Protein AF-A0A927N311-F1 (afdb_monomer)

InterPro domains:
  IPR001584 Integrase, catalytic core [PF13333] (26-77)
  IPR012337 Ribonuclease H-like superfamily [SSF53098] (20-87)

Nearest PDB structures (foldseek):
  5ldw-assembly1_J  TM=1.865E-01  e=3.547E+00  Bos taurus

Organism: NCBI:txid648752

Sequence (90 aa):
MVTADHSAFYNRNPQLPSGHTNAAAESFFALLKAEIGTEVWLSKEAARADVFTFIEVNYNRRRLRKDPELGYVTPLEARLRYSPHTTLAA

Solvent-accessible surface area (backbone atoms only — not comparable to full-atom values): 5586 Å² total; per-residue (Å²): 137,84,82,68,56,70,66,66,56,45,74,74,36,82,87,52,84,49,70,69,63,51,52,56,53,50,54,49,54,54,49,49,40,69,74,78,46,84,74,86,62,97,40,72,66,55,46,49,51,52,54,48,46,42,48,58,51,48,44,29,66,60,36,72,39,84,40,97,87,76,39,76,36,24,55,47,56,47,48,64,71,69,49,72,84,78,74,79,80,127

Secondary structure (DSSP, 8-state):
-----HHHHHTT-TTSPPHHHHHHHHHHHHHHHHHH-SPPPSSHHHHHHHHHHIIIIIIITT--EEETTTEEE-HHHHHHHH--------

Mean predicted aligned error: 10.86 Å

pLDDT: mean 81.35, std 18.21, range [37.59, 97.12]

Radius of gyration: 18.2 Å; Cα contacts (8 Å, |Δi|>4): 50; chains: 1; bounding box: 45×52×33 Å

Structure (mmCIF, N/CA/C/O backbone):
data_AF-A0A927N311-F1
#
_entry.id   AF-A0A927N311-F1
#
loop_
_atom_site.group_PDB
_atom_site.id
_atom_site.type_symbol
_atom_site.label_atom_id
_atom_site.label_alt_id
_atom_site.label_comp_id
_atom_site.label_asym_id
_atom_site.label_entity_id
_atom_site.label_seq_id
_atom_site.pdbx_PDB_ins_code
_atom_sit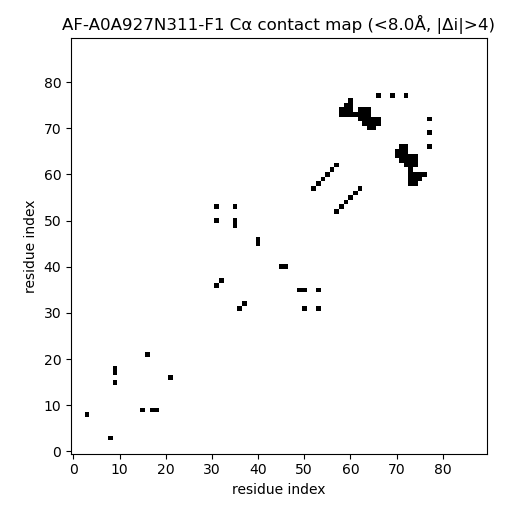e.Cartn_x
_atom_site.Cartn_y
_atom_site.Cartn_z
_atom_site.occupancy
_atom_site.B_iso_or_equiv
_atom_site.auth_seq_id
_atom_site.auth_comp_id
_atom_site.auth_asym_id
_atom_site.auth_atom_id
_atom_site.pdbx_PDB_model_num
ATOM 1 N N . MET A 1 1 ? 29.733 18.774 16.338 1.00 37.59 1 MET A N 1
ATOM 2 C CA . MET A 1 1 ? 29.029 18.317 15.123 1.00 37.59 1 MET A CA 1
ATOM 3 C C . MET A 1 1 ? 29.717 17.043 14.653 1.00 37.59 1 MET A C 1
ATOM 5 O O . MET A 1 1 ? 30.696 17.116 13.929 1.00 37.59 1 MET A O 1
ATOM 9 N N . VAL A 1 2 ? 29.314 15.888 15.190 1.00 41.38 2 VAL A N 1
ATOM 10 C CA . VAL A 1 2 ? 29.908 14.592 14.829 1.00 41.38 2 VAL A CA 1
ATOM 11 C C . VAL A 1 2 ? 29.047 14.016 13.717 1.00 41.38 2 VAL A C 1
ATOM 13 O O . VAL A 1 2 ? 27.964 13.498 13.976 1.00 41.38 2 VAL A O 1
ATOM 16 N N . THR A 1 3 ? 29.497 14.141 12.473 1.00 46.50 3 THR A N 1
ATOM 17 C CA . THR A 1 3 ? 28.983 13.322 11.375 1.00 46.50 3 THR A CA 1
ATOM 18 C C . THR A 1 3 ? 29.502 11.908 11.599 1.00 46.50 3 THR A C 1
ATOM 20 O O . THR A 1 3 ? 30.537 11.517 11.066 1.00 46.50 3 THR A O 1
ATOM 23 N N . ALA A 1 4 ? 28.825 11.155 12.464 1.00 51.97 4 ALA A N 1
ATOM 24 C CA . ALA A 1 4 ? 28.939 9.711 12.428 1.00 51.97 4 ALA A CA 1
ATOM 25 C C . ALA A 1 4 ? 28.369 9.296 11.072 1.00 51.97 4 ALA A C 1
ATOM 27 O O . ALA A 1 4 ? 27.167 9.427 10.841 1.00 51.97 4 ALA A O 1
ATOM 28 N N . ASP A 1 5 ? 29.255 8.906 10.157 1.00 55.53 5 ASP A N 1
ATOM 29 C CA . ASP A 1 5 ? 28.881 8.305 8.886 1.00 55.53 5 ASP A CA 1
ATOM 30 C C . ASP A 1 5 ? 27.829 7.222 9.164 1.00 55.53 5 ASP A C 1
ATOM 32 O O . ASP A 1 5 ? 28.089 6.243 9.870 1.00 55.53 5 ASP A O 1
ATOM 36 N N . HIS A 1 6 ? 26.608 7.464 8.682 1.00 57.38 6 HIS A N 1
ATOM 37 C CA . HIS A 1 6 ? 25.429 6.633 8.937 1.00 57.38 6 HIS A CA 1
ATOM 38 C C . HIS A 1 6 ? 25.695 5.172 8.525 1.00 57.38 6 HIS A C 1
ATOM 40 O O . HIS A 1 6 ? 25.191 4.229 9.137 1.00 57.38 6 HIS A O 1
ATOM 46 N N . SER A 1 7 ? 26.575 4.994 7.536 1.00 59.88 7 SER A N 1
ATOM 47 C CA . SER A 1 7 ? 27.064 3.716 7.021 1.00 59.88 7 SER A CA 1
ATOM 48 C C . SER A 1 7 ? 27.926 2.960 8.048 1.00 59.88 7 SER A C 1
ATOM 50 O O . SER A 1 7 ? 27.737 1.762 8.267 1.00 59.88 7 SER A O 1
ATOM 52 N N . ALA A 1 8 ? 28.822 3.651 8.761 1.00 62.22 8 ALA A N 1
ATOM 53 C CA . ALA A 1 8 ? 29.694 3.068 9.784 1.00 62.22 8 ALA A CA 1
ATOM 54 C C . ALA A 1 8 ? 28.969 2.637 11.077 1.00 62.22 8 ALA A C 1
ATOM 56 O O . ALA A 1 8 ? 29.523 1.860 11.865 1.00 62.22 8 ALA A O 1
ATOM 57 N N . PHE A 1 9 ? 27.759 3.145 11.336 1.00 65.69 9 PHE A N 1
ATOM 58 C CA . PHE A 1 9 ? 26.926 2.719 12.469 1.00 65.69 9 PHE A CA 1
ATOM 59 C C . PHE A 1 9 ? 26.256 1.363 12.203 1.00 65.69 9 PHE A C 1
ATOM 61 O O . PHE A 1 9 ? 26.323 0.470 13.052 1.00 65.69 9 PHE A O 1
ATOM 68 N N . TYR A 1 10 ? 25.689 1.185 11.004 1.00 62.00 10 TYR A N 1
ATOM 69 C CA . TYR A 1 10 ? 25.058 -0.072 10.592 1.00 62.00 10 TYR A CA 1
ATOM 70 C C . TYR A 1 10 ? 26.075 -1.205 10.400 1.00 62.00 10 TYR A C 1
ATOM 72 O O . TYR A 1 10 ? 25.834 -2.317 10.863 1.00 62.00 10 TYR A O 1
ATOM 80 N N . ASN A 1 11 ? 27.254 -0.926 9.831 1.00 64.25 11 ASN A N 1
ATOM 81 C CA . ASN A 1 11 ? 28.293 -1.949 9.637 1.00 64.25 11 ASN A CA 1
ATOM 82 C C . ASN A 1 11 ? 28.871 -2.520 10.947 1.00 64.25 11 ASN A C 1
ATOM 84 O O . ASN A 1 11 ? 29.395 -3.630 10.949 1.00 64.25 11 ASN A O 1
ATOM 88 N N . ARG A 1 12 ? 28.784 -1.788 12.067 1.00 64.94 12 ARG A N 1
ATOM 89 C CA . ARG A 1 12 ? 29.250 -2.252 13.390 1.00 64.94 12 ARG 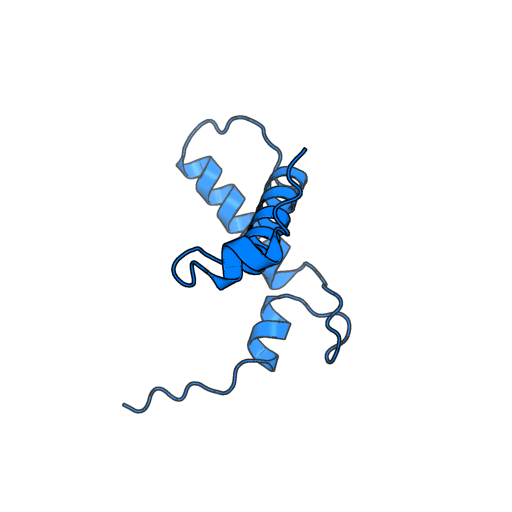A CA 1
ATOM 90 C C . ARG A 1 12 ? 28.181 -2.969 14.213 1.00 64.94 12 ARG A C 1
ATOM 92 O O . ARG A 1 12 ? 28.510 -3.541 15.246 1.00 64.94 12 ARG A O 1
ATOM 99 N N . ASN A 1 13 ? 26.928 -2.960 13.762 1.00 59.44 13 ASN A N 1
ATOM 100 C CA . ASN A 1 13 ? 25.797 -3.570 14.455 1.00 59.44 13 ASN A CA 1
ATOM 101 C C . ASN A 1 13 ? 24.961 -4.397 13.462 1.00 59.44 13 ASN A C 1
ATOM 103 O O . ASN A 1 13 ? 23.851 -3.995 13.119 1.00 59.44 13 ASN A O 1
ATOM 107 N N . PRO A 1 14 ? 25.461 -5.563 13.009 1.00 57.69 14 PRO A N 1
ATOM 108 C CA . PRO A 1 14 ? 24.799 -6.390 11.991 1.00 57.69 14 PRO A CA 1
ATOM 109 C C . PRO A 1 14 ? 23.428 -6.940 12.423 1.00 57.69 14 PRO A C 1
ATOM 111 O O . PRO A 1 14 ? 22.679 -7.444 11.594 1.00 57.69 14 PRO A O 1
ATOM 114 N N . GLN A 1 15 ? 23.093 -6.819 13.712 1.00 65.75 15 GLN A N 1
ATOM 115 C CA 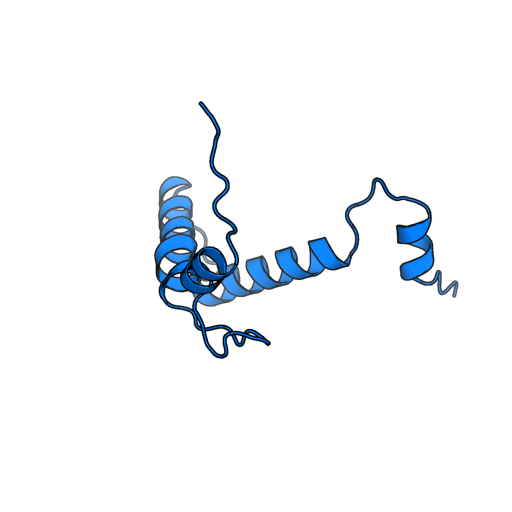. GLN A 1 15 ? 21.805 -7.217 14.282 1.00 65.75 15 GLN A CA 1
ATOM 116 C C . GLN A 1 15 ? 20.715 -6.140 14.113 1.00 65.75 15 GLN A C 1
ATOM 118 O O . GLN A 1 15 ? 19.542 -6.413 14.360 1.00 65.75 15 GLN A O 1
ATOM 123 N N . LEU A 1 16 ? 21.085 -4.906 13.743 1.00 61.59 16 LEU A N 1
ATOM 124 C CA . LEU A 1 16 ? 20.135 -3.829 13.471 1.00 61.59 16 LEU A CA 1
ATOM 125 C C . LEU A 1 16 ? 19.698 -3.901 12.000 1.00 61.59 16 LEU A C 1
ATOM 127 O O . LEU A 1 16 ? 20.559 -4.001 11.121 1.00 61.59 16 LEU A O 1
ATOM 131 N N . PRO A 1 17 ? 18.388 -3.834 11.701 1.00 58.53 17 PRO A N 1
ATOM 132 C CA . PRO A 1 17 ? 17.899 -3.902 10.328 1.00 58.53 17 PRO A CA 1
ATOM 133 C C . PRO A 1 17 ? 18.494 -2.750 9.523 1.00 58.53 17 PRO A C 1
ATOM 135 O O . PRO A 1 17 ? 18.275 -1.592 9.863 1.00 58.53 17 PRO A O 1
ATOM 138 N N . SER A 1 18 ? 19.267 -3.060 8.478 1.00 63.84 18 SER A N 1
ATOM 139 C CA . SER A 1 18 ? 19.953 -2.043 7.677 1.00 63.84 18 SER A CA 1
ATOM 140 C C . SER A 1 18 ? 18.966 -0.974 7.197 1.00 63.84 18 SER A C 1
ATOM 142 O O . SER A 1 18 ? 17.834 -1.294 6.820 1.00 63.84 18 SER A O 1
ATOM 144 N N . GLY A 1 19 ? 19.390 0.295 7.164 1.00 61.12 19 GLY A N 1
ATOM 145 C CA . GLY A 1 19 ? 18.526 1.412 6.747 1.00 61.12 19 GLY A CA 1
ATOM 146 C C . GLY A 1 19 ? 17.864 1.219 5.373 1.00 61.12 19 GLY A C 1
ATOM 147 O O . GLY A 1 19 ? 16.795 1.764 5.122 1.00 61.12 19 GLY A O 1
ATOM 148 N N . HIS A 1 20 ? 18.438 0.367 4.518 1.00 59.16 20 HIS A N 1
ATOM 149 C CA . HIS A 1 20 ? 17.863 -0.041 3.234 1.00 59.16 20 HIS A CA 1
ATOM 150 C C . HI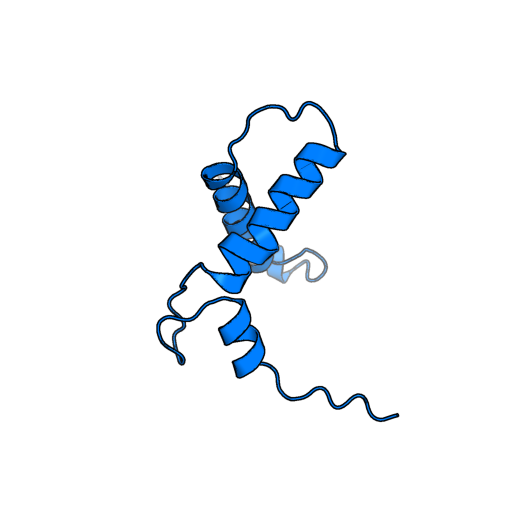S A 1 20 ? 16.540 -0.810 3.378 1.00 59.16 20 HIS A C 1
ATOM 152 O O . HIS A 1 20 ? 15.602 -0.569 2.620 1.00 59.16 20 HIS A O 1
ATOM 158 N N . THR A 1 21 ? 16.436 -1.714 4.357 1.00 67.88 21 THR A N 1
ATOM 159 C CA . THR A 1 21 ? 15.193 -2.468 4.610 1.00 67.88 21 THR 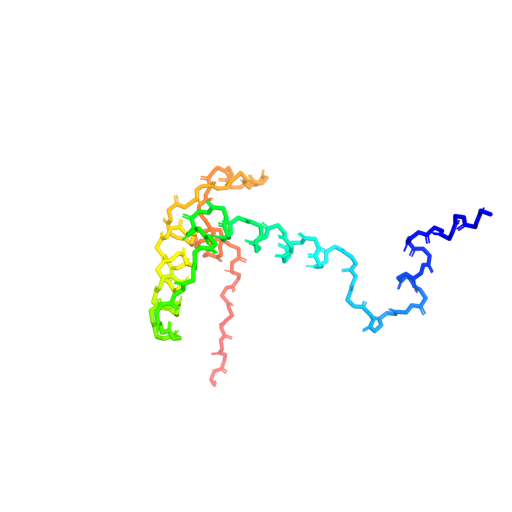A CA 1
ATOM 160 C C . THR A 1 21 ? 14.103 -1.568 5.184 1.00 67.88 21 THR A C 1
ATOM 162 O O . THR A 1 21 ? 12.942 -1.662 4.782 1.00 67.88 21 THR A O 1
ATOM 165 N N . ASN A 1 22 ? 14.494 -0.631 6.051 1.00 79.44 22 ASN A N 1
ATOM 166 C CA . ASN A 1 22 ? 13.586 0.360 6.607 1.00 79.44 22 ASN A CA 1
ATOM 167 C C . ASN A 1 22 ? 13.060 1.317 5.521 1.00 79.44 22 ASN A C 1
ATOM 169 O O . ASN A 1 22 ? 11.861 1.558 5.463 1.00 79.44 22 ASN A O 1
ATOM 173 N N . ALA A 1 23 ? 13.905 1.764 4.585 1.00 85.31 23 ALA A N 1
ATOM 174 C CA . ALA A 1 23 ? 13.494 2.659 3.498 1.00 85.31 23 ALA A CA 1
ATOM 175 C C . ALA A 1 23 ? 12.399 2.058 2.591 1.00 85.31 23 ALA A C 1
ATOM 177 O O . ALA A 1 2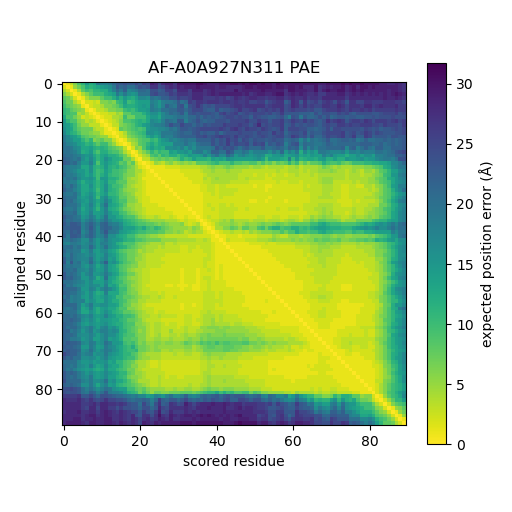3 ? 11.471 2.760 2.171 1.00 85.31 23 ALA A O 1
ATOM 178 N N . ALA A 1 24 ? 12.469 0.754 2.299 1.00 82.31 24 ALA A N 1
ATOM 179 C CA . ALA A 1 24 ? 11.438 0.063 1.522 1.00 82.31 24 ALA A CA 1
ATOM 180 C C . ALA A 1 24 ? 10.099 -0.000 2.279 1.00 82.31 24 ALA A C 1
ATOM 182 O O . ALA A 1 24 ? 9.044 0.272 1.698 1.00 82.31 24 ALA A O 1
ATOM 183 N N . ALA A 1 25 ? 10.143 -0.310 3.579 1.00 87.25 25 ALA A N 1
ATOM 184 C CA . ALA A 1 25 ? 8.960 -0.333 4.436 1.00 87.25 25 ALA A CA 1
ATOM 185 C C . ALA A 1 25 ? 8.344 1.069 4.593 1.00 87.25 25 ALA A C 1
ATOM 187 O O . ALA A 1 25 ? 7.137 1.236 4.420 1.00 87.25 25 ALA A O 1
ATOM 188 N N . GLU A 1 26 ? 9.162 2.089 4.847 1.00 89.38 26 GLU A N 1
ATOM 189 C CA . GLU A 1 26 ? 8.731 3.487 4.949 1.00 89.38 26 GLU A CA 1
ATOM 190 C C . GLU A 1 26 ? 8.043 3.961 3.668 1.00 89.38 26 GLU A C 1
ATOM 192 O O . GLU A 1 26 ? 6.947 4.521 3.721 1.00 89.38 26 GLU A O 1
ATOM 197 N N . SER A 1 27 ? 8.634 3.663 2.508 1.00 89.88 27 SER A N 1
ATOM 198 C CA . SER A 1 27 ? 8.052 4.003 1.205 1.00 89.88 27 SER A CA 1
ATOM 199 C C . SER A 1 27 ? 6.703 3.314 0.980 1.00 89.88 27 SER A C 1
ATOM 201 O O . SER A 1 27 ? 5.774 3.918 0.440 1.00 89.88 27 SER A O 1
ATOM 203 N N . PHE A 1 28 ? 6.568 2.057 1.411 1.00 91.69 28 PHE A N 1
ATOM 204 C CA . PHE A 1 28 ? 5.301 1.332 1.344 1.00 91.69 28 PHE A CA 1
ATOM 205 C C . PHE A 1 28 ? 4.231 1.973 2.237 1.00 91.69 28 PHE A C 1
ATOM 207 O O . PHE A 1 28 ? 3.124 2.238 1.769 1.00 91.69 28 PHE A O 1
ATOM 214 N N . PHE A 1 29 ? 4.549 2.270 3.500 1.00 91.94 29 PHE A N 1
ATOM 215 C CA . PHE A 1 29 ? 3.580 2.860 4.428 1.00 91.94 29 PHE A CA 1
ATOM 216 C C . PHE A 1 29 ? 3.199 4.297 4.068 1.00 91.94 29 PHE A C 1
ATOM 218 O O . PHE A 1 29 ? 2.054 4.691 4.294 1.00 91.94 29 PHE A O 1
ATOM 225 N N . ALA A 1 30 ? 4.121 5.070 3.491 1.00 92.88 30 ALA A N 1
ATOM 226 C CA . ALA A 1 30 ? 3.811 6.381 2.934 1.00 92.88 30 ALA A CA 1
ATOM 227 C C . ALA A 1 30 ? 2.773 6.268 1.808 1.00 92.88 30 ALA A C 1
ATOM 229 O O . ALA A 1 30 ? 1.784 7.000 1.808 1.00 92.88 30 ALA A O 1
ATOM 230 N N . LEU A 1 31 ? 2.951 5.305 0.895 1.00 94.19 31 LEU A N 1
ATOM 231 C CA . LEU A 1 31 ? 2.006 5.064 -0.194 1.00 94.19 31 LEU A CA 1
ATOM 232 C C . LEU A 1 31 ? 0.639 4.593 0.313 1.00 94.19 31 LEU A C 1
ATOM 234 O O . LEU A 1 31 ? -0.378 5.113 -0.132 1.00 94.19 31 LEU A O 1
ATOM 238 N N . LEU A 1 32 ? 0.621 3.637 1.247 1.00 94.50 32 LEU A N 1
ATOM 239 C CA . LEU A 1 32 ? -0.608 3.121 1.852 1.00 94.50 32 LEU A CA 1
ATOM 240 C C . LEU A 1 32 ? -1.466 4.277 2.377 1.00 94.50 32 LEU A C 1
ATOM 242 O O . LEU A 1 32 ? -2.603 4.437 1.951 1.00 94.50 32 LEU A O 1
ATOM 246 N N . LYS A 1 33 ? -0.886 5.123 3.237 1.00 92.50 33 LYS A N 1
ATOM 247 C CA . LYS A 1 33 ? -1.570 6.276 3.841 1.00 92.50 33 LYS A CA 1
ATOM 248 C C . LYS A 1 33 ? -2.031 7.307 2.810 1.00 92.50 33 LYS A C 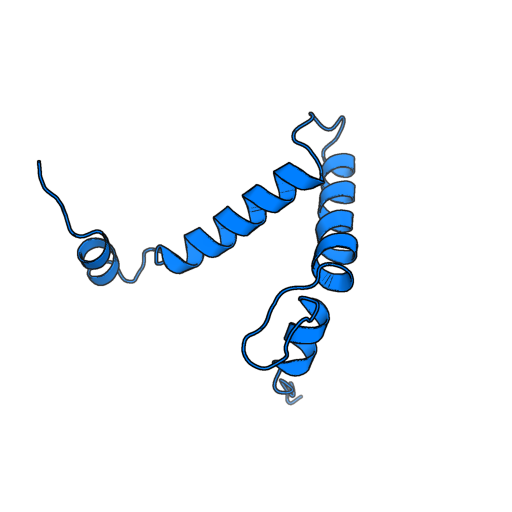1
ATOM 250 O O . LYS A 1 33 ? -3.073 7.922 3.000 1.00 92.50 33 LYS A O 1
ATOM 255 N N . ALA A 1 34 ? -1.259 7.511 1.743 1.00 93.69 34 ALA A N 1
ATOM 256 C CA . ALA A 1 34 ? -1.610 8.460 0.692 1.00 93.69 34 ALA A CA 1
ATOM 257 C C . ALA A 1 34 ? -2.821 8.002 -0.137 1.00 93.69 34 ALA A C 1
ATOM 259 O O . ALA A 1 34 ? -3.613 8.840 -0.556 1.00 93.69 34 ALA A O 1
ATOM 260 N N . GLU A 1 35 ? -2.968 6.696 -0.380 1.00 93.44 35 GLU A N 1
ATOM 261 C CA . GLU A 1 35 ? -4.024 6.166 -1.252 1.00 93.44 35 GLU A CA 1
ATOM 262 C C . GLU A 1 35 ? -5.298 5.756 -0.501 1.00 93.44 35 GLU A C 1
ATOM 264 O O . GLU A 1 35 ? -6.388 5.988 -1.019 1.00 93.44 35 GLU A O 1
ATOM 269 N N . ILE A 1 36 ? -5.196 5.174 0.702 1.00 93.31 36 ILE A N 1
ATOM 2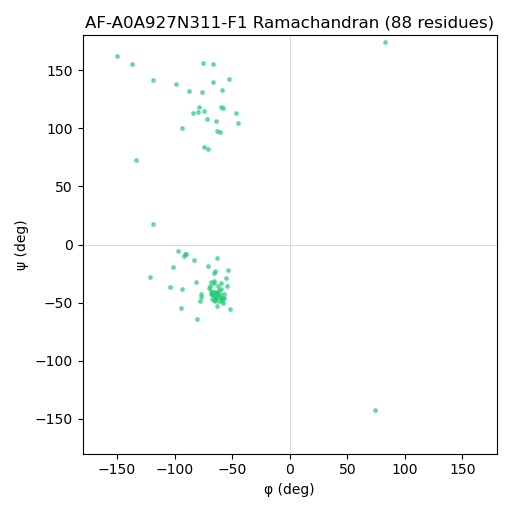70 C CA . ILE A 1 36 ? -6.387 4.805 1.501 1.00 93.31 36 ILE A CA 1
ATOM 271 C C . ILE A 1 36 ? -6.849 5.926 2.438 1.00 93.31 36 ILE A C 1
ATOM 273 O O . ILE A 1 36 ? -7.901 5.820 3.060 1.00 93.31 36 ILE A O 1
ATOM 277 N N . GLY A 1 37 ? -6.058 6.994 2.547 1.00 89.25 37 GLY A N 1
ATOM 278 C CA . GLY A 1 37 ? -6.286 8.089 3.476 1.00 89.25 37 GLY A CA 1
ATOM 279 C C . GLY A 1 37 ? -5.769 7.812 4.888 1.00 89.25 37 GLY A C 1
ATOM 280 O O . GLY A 1 37 ? -5.283 6.732 5.233 1.00 89.25 37 GLY A O 1
ATOM 281 N N . THR A 1 38 ? -5.857 8.848 5.718 1.00 82.38 38 THR A N 1
ATOM 282 C CA . THR A 1 38 ? -5.470 8.820 7.137 1.00 82.38 38 THR A CA 1
ATOM 283 C C . THR A 1 38 ? -6.651 9.112 8.059 1.00 82.38 38 THR A C 1
ATOM 285 O O . THR A 1 38 ? -6.449 9.512 9.205 1.00 82.38 38 THR A O 1
ATOM 288 N N . GLU A 1 39 ? -7.877 8.982 7.551 1.00 84.81 39 GLU A N 1
ATOM 289 C CA . GLU A 1 39 ? -9.083 9.151 8.355 1.00 84.81 39 GLU A CA 1
ATOM 290 C C . GLU A 1 39 ? -9.202 8.040 9.405 1.00 84.81 39 GLU A C 1
ATOM 292 O O . GLU A 1 39 ? -8.642 6.950 9.275 1.00 84.81 39 GLU A O 1
ATOM 297 N N . VAL A 1 40 ? -9.917 8.334 10.490 1.00 88.88 40 VAL A N 1
ATOM 298 C CA . VAL A 1 40 ? -10.104 7.379 11.582 1.00 88.88 40 VAL A CA 1
ATOM 299 C C . VAL A 1 40 ? -11.169 6.365 11.180 1.00 88.88 40 VAL A C 1
ATOM 301 O O . VAL A 1 40 ? -12.332 6.713 10.992 1.00 88.88 40 VAL A O 1
ATOM 304 N N . TRP A 1 41 ? -10.785 5.093 11.106 1.00 94.44 41 TRP A N 1
ATOM 305 C CA . TRP A 1 41 ? -11.740 4.005 10.919 1.00 94.44 41 TRP A CA 1
ATOM 306 C C . TRP A 1 41 ? -12.658 3.840 12.133 1.00 94.44 41 TRP A C 1
ATOM 308 O O . TRP A 1 41 ? -12.210 3.864 13.279 1.00 94.44 41 TRP A O 1
ATOM 318 N N . LEU A 1 42 ? -13.940 3.576 11.868 1.00 93.88 42 LEU A N 1
ATOM 319 C CA . LEU A 1 42 ? -14.952 3.311 12.898 1.00 93.88 42 LEU A CA 1
ATOM 320 C C . LEU A 1 42 ? -14.697 2.006 13.670 1.00 93.88 42 LEU A C 1
ATOM 322 O O . LEU A 1 42 ? -15.151 1.855 14.802 1.00 93.88 42 LEU A O 1
ATOM 326 N N . SER A 1 43 ? -13.983 1.053 13.064 1.00 96.75 43 SER A N 1
ATOM 327 C CA . SER A 1 43 ? -13.605 -0.213 13.691 1.00 96.75 43 SER A CA 1
ATOM 328 C C . SER A 1 43 ? -12.286 -0.751 13.139 1.00 96.75 43 SER A C 1
ATOM 330 O O . SER A 1 43 ? -11.827 -0.383 12.054 1.00 96.75 43 SER A O 1
ATOM 332 N N . LYS A 1 44 ? -11.680 -1.681 13.882 1.00 95.81 44 LYS A N 1
ATOM 333 C CA . LYS A 1 44 ? -10.465 -2.382 13.449 1.00 95.81 44 LYS A CA 1
ATOM 334 C C . LYS A 1 44 ? -10.732 -3.266 12.229 1.00 95.81 44 LYS A C 1
ATOM 336 O O . LYS A 1 44 ? -9.840 -3.469 11.409 1.00 95.81 44 LYS A O 1
ATOM 341 N N . GLU A 1 45 ? -11.939 -3.803 12.116 1.00 97.12 45 GLU A N 1
ATOM 342 C CA . GLU A 1 45 ? -12.386 -4.653 11.015 1.00 97.12 45 GLU A CA 1
ATOM 343 C C . GLU A 1 45 ? -12.487 -3.849 9.718 1.00 97.12 45 GLU A C 1
ATOM 345 O O . GLU A 1 45 ? -11.993 -4.311 8.692 1.00 97.12 45 GLU A O 1
ATOM 350 N N . ALA A 1 46 ? -13.031 -2.628 9.779 1.00 94.75 46 ALA A N 1
ATOM 351 C CA . ALA A 1 46 ? -13.067 -1.714 8.640 1.00 94.75 46 ALA A CA 1
ATOM 352 C C . ALA A 1 46 ? -11.647 -1.360 8.173 1.00 94.75 46 ALA A C 1
ATOM 354 O O . ALA A 1 46 ? -11.316 -1.553 7.006 1.00 94.75 46 ALA A O 1
ATOM 355 N N . ALA A 1 47 ? -10.765 -0.981 9.106 1.00 94.44 47 ALA A N 1
ATOM 356 C CA . ALA A 1 47 ? -9.363 -0.702 8.788 1.00 94.44 47 ALA A CA 1
ATOM 357 C C . ALA A 1 47 ? -8.662 -1.895 8.120 1.00 94.44 47 ALA A C 1
ATOM 359 O O . ALA A 1 47 ? -7.927 -1.743 7.147 1.00 94.44 47 ALA A O 1
ATOM 360 N N . ARG A 1 48 ? -8.899 -3.111 8.627 1.00 95.62 48 ARG A N 1
ATOM 361 C CA . ARG A 1 48 ? -8.346 -4.341 8.045 1.00 95.62 48 ARG A CA 1
ATOM 362 C C . ARG A 1 48 ? -8.864 -4.599 6.635 1.00 95.62 48 ARG A C 1
ATOM 364 O O . ARG A 1 48 ? -8.068 -5.005 5.794 1.00 95.62 48 ARG A O 1
ATOM 371 N N . ALA A 1 49 ? -10.153 -4.386 6.384 1.00 95.69 49 ALA A N 1
ATOM 372 C CA . ALA A 1 49 ? -10.751 -4.588 5.068 1.00 95.69 49 ALA A CA 1
ATOM 373 C C . ALA A 1 49 ? -10.157 -3.629 4.025 1.00 95.69 49 ALA A C 1
ATOM 375 O O . ALA A 1 49 ? -9.787 -4.068 2.933 1.00 95.69 49 ALA A O 1
ATOM 376 N N . ASP A 1 50 ? -9.980 -2.357 4.383 1.00 95.50 50 ASP A N 1
ATOM 377 C CA . ASP A 1 50 ? -9.400 -1.349 3.491 1.00 95.50 50 ASP A CA 1
ATOM 378 C C . ASP A 1 50 ? -7.925 -1.633 3.205 1.00 95.50 50 ASP A C 1
ATOM 380 O O . ASP A 1 50 ? -7.507 -1.669 2.047 1.00 95.50 50 ASP A O 1
ATOM 384 N N . VAL A 1 51 ? -7.137 -1.924 4.248 1.00 95.50 51 VAL A N 1
ATOM 385 C CA . VAL A 1 51 ? -5.721 -2.290 4.095 1.00 95.50 51 VAL A CA 1
ATOM 386 C C . VAL A 1 51 ? -5.572 -3.553 3.246 1.00 95.50 51 VAL A C 1
ATOM 388 O O . VAL A 1 51 ? -4.709 -3.604 2.370 1.00 95.50 51 VAL A O 1
ATOM 391 N N . PHE A 1 52 ? -6.413 -4.567 3.463 1.00 96.56 52 PHE A N 1
ATOM 392 C CA . PHE A 1 52 ? -6.383 -5.795 2.669 1.00 96.56 52 PHE A CA 1
ATOM 393 C C . PHE A 1 52 ? -6.723 -5.526 1.203 1.00 96.56 52 PHE A C 1
ATOM 395 O O . PHE A 1 52 ? -6.013 -5.987 0.310 1.00 96.56 52 PHE A O 1
ATOM 402 N N . THR A 1 53 ? -7.771 -4.741 0.951 1.00 96.69 53 THR A N 1
ATOM 403 C CA . THR A 1 53 ? -8.175 -4.353 -0.405 1.00 96.69 53 THR A CA 1
ATOM 404 C C . THR 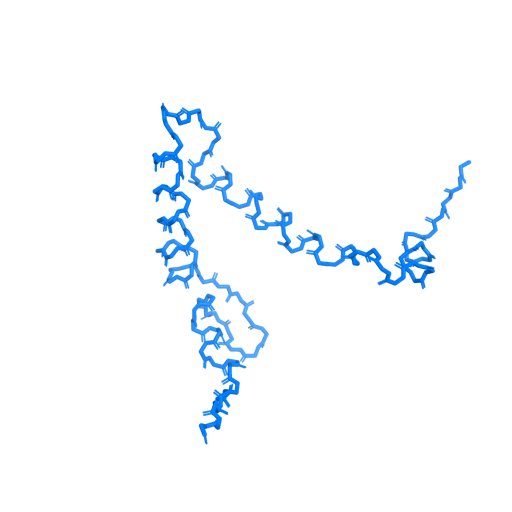A 1 53 ? -7.050 -3.606 -1.107 1.00 96.69 53 THR A C 1
ATOM 406 O O . THR A 1 53 ? -6.692 -3.956 -2.234 1.00 96.69 53 THR A O 1
ATOM 409 N N . PHE A 1 54 ? -6.424 -2.649 -0.420 1.00 96.56 54 PHE A N 1
ATOM 410 C CA . PHE A 1 54 ? -5.276 -1.934 -0.951 1.00 96.56 54 PHE A CA 1
ATOM 411 C C . PHE A 1 54 ? -4.132 -2.882 -1.308 1.00 96.56 54 PHE A C 1
ATOM 413 O O . PHE A 1 54 ? -3.620 -2.816 -2.422 1.00 96.56 54 PHE A O 1
ATOM 420 N N . ILE A 1 55 ? -3.738 -3.781 -0.403 1.00 96.50 55 ILE A N 1
ATOM 421 C CA . ILE A 1 55 ? -2.612 -4.692 -0.636 1.00 96.50 55 ILE A CA 1
ATOM 422 C C . ILE A 1 55 ? -2.908 -5.628 -1.810 1.00 96.50 55 ILE A C 1
ATOM 424 O O . ILE A 1 55 ? -2.121 -5.705 -2.752 1.00 96.50 55 ILE A O 1
ATOM 428 N N . GLU A 1 56 ? -4.037 -6.331 -1.782 1.00 96.62 56 GLU A N 1
ATOM 429 C CA . GLU A 1 56 ? -4.319 -7.394 -2.746 1.00 96.62 56 GLU A CA 1
ATOM 430 C C . GLU A 1 56 ? -4.754 -6.861 -4.106 1.00 96.62 56 GLU A C 1
ATOM 432 O O . GLU A 1 56 ? -4.319 -7.359 -5.146 1.00 96.62 56 GLU A O 1
ATOM 437 N N . VAL A 1 57 ? -5.618 -5.850 -4.121 1.00 95.81 57 VAL A N 1
ATOM 438 C CA . VAL A 1 57 ? -6.250 -5.381 -5.354 1.00 95.81 57 VAL A CA 1
ATOM 439 C C . VAL A 1 57 ? -5.464 -4.226 -5.952 1.00 95.81 57 VAL A C 1
ATOM 441 O O . VAL A 1 57 ? -5.070 -4.297 -7.116 1.00 95.81 57 VAL A O 1
ATOM 444 N N . ASN A 1 58 ? -5.227 -3.164 -5.184 1.00 95.50 58 ASN A N 1
ATOM 445 C CA . ASN A 1 58 ? -4.627 -1.940 -5.715 1.00 95.50 58 ASN A CA 1
ATOM 446 C C . ASN A 1 58 ? -3.114 -2.087 -5.905 1.00 95.50 58 ASN A C 1
ATOM 448 O O . ASN A 1 58 ? -2.594 -1.792 -6.980 1.00 95.50 58 ASN A O 1
ATOM 452 N N . TYR A 1 59 ? -2.415 -2.588 -4.890 1.00 96.00 59 TYR A N 1
ATOM 453 C CA . TYR A 1 59 ? -0.965 -2.674 -4.868 1.00 96.00 59 TYR A CA 1
ATOM 454 C C . TYR A 1 59 ? -0.461 -3.885 -5.654 1.00 96.00 59 TYR A C 1
ATOM 456 O O . TYR A 1 59 ? 0.183 -3.716 -6.686 1.00 96.00 59 TYR A O 1
ATOM 464 N N . ASN A 1 60 ? -0.782 -5.105 -5.215 1.00 96.00 60 ASN A N 1
ATOM 465 C CA . ASN A 1 60 ? -0.200 -6.320 -5.782 1.00 96.00 60 ASN A CA 1
ATOM 466 C C . ASN A 1 60 ? -0.643 -6.583 -7.226 1.00 96.00 60 ASN A C 1
ATOM 468 O O . ASN A 1 60 ? 0.181 -7.001 -8.036 1.00 96.00 60 ASN A O 1
ATOM 472 N N . ARG A 1 61 ? -1.925 -6.354 -7.547 1.00 96.81 61 ARG A N 1
ATOM 473 C CA . ARG A 1 61 ? -2.532 -6.768 -8.827 1.00 96.81 61 ARG A CA 1
ATOM 474 C C . ARG A 1 61 ? -2.690 -5.669 -9.870 1.00 96.81 61 ARG A C 1
ATOM 476 O O . ARG A 1 61 ? -2.901 -5.994 -11.032 1.00 96.81 61 ARG A O 1
ATOM 483 N N . ARG A 1 62 ? -2.660 -4.391 -9.485 1.00 96.38 62 ARG A N 1
ATOM 484 C CA . ARG A 1 62 ? -2.961 -3.279 -10.410 1.00 96.38 62 ARG A CA 1
ATOM 485 C C . ARG A 1 62 ? -1.831 -2.272 -10.559 1.00 96.38 62 ARG A C 1
ATOM 487 O O . ARG A 1 62 ? -1.736 -1.628 -11.601 1.00 96.38 62 ARG A O 1
ATOM 494 N N . ARG A 1 63 ? -0.981 -2.099 -9.547 1.00 94.94 63 ARG A N 1
ATOM 495 C CA . ARG A 1 63 ? 0.042 -1.054 -9.579 1.00 94.94 63 ARG A CA 1
ATOM 496 C C . ARG A 1 63 ? 1.231 -1.481 -10.423 1.00 94.94 63 ARG A C 1
ATOM 498 O O . ARG A 1 63 ? 1.977 -2.367 -10.032 1.00 94.94 63 ARG A O 1
ATOM 505 N N . LEU A 1 64 ? 1.450 -0.800 -11.541 1.00 96.38 64 LEU A N 1
ATOM 506 C CA . LEU A 1 64 ? 2.647 -0.999 -12.351 1.00 96.38 64 LEU A CA 1
ATOM 507 C C . LEU A 1 64 ? 3.858 -0.328 -11.696 1.00 96.38 64 LEU A C 1
ATOM 509 O O . LEU A 1 64 ? 3.819 0.840 -11.299 1.00 96.38 64 LEU A O 1
ATOM 513 N N . ARG A 1 65 ? 4.949 -1.080 -11.596 1.00 91.75 65 ARG A N 1
ATOM 514 C CA . ARG A 1 65 ? 6.267 -0.620 -11.163 1.00 91.75 65 ARG A CA 1
ATOM 515 C C . ARG A 1 65 ? 7.237 -0.838 -12.310 1.00 91.75 65 ARG A C 1
ATOM 517 O O . ARG A 1 65 ? 7.152 -1.844 -13.007 1.00 91.75 65 ARG A O 1
ATOM 524 N N . LYS A 1 66 ? 8.158 0.106 -12.497 1.00 94.50 66 LYS A N 1
ATOM 525 C CA . LYS A 1 66 ? 9.280 -0.101 -13.406 1.00 94.50 66 LYS A CA 1
ATOM 526 C C . LYS A 1 66 ? 10.265 -1.044 -12.729 1.00 94.50 66 LYS A C 1
ATOM 528 O O . LYS A 1 66 ? 10.857 -0.690 -11.713 1.00 94.50 66 LYS A O 1
ATOM 533 N N . ASP A 1 67 ? 10.414 -2.214 -13.310 1.00 92.69 67 ASP A N 1
ATOM 534 C CA . ASP A 1 67 ? 11.428 -3.193 -12.988 1.00 92.69 67 ASP A CA 1
ATOM 535 C C . ASP A 1 67 ? 12.586 -3.082 -14.004 1.00 92.69 67 ASP A C 1
ATOM 537 O O . ASP A 1 67 ? 12.323 -2.870 -15.196 1.00 92.69 67 ASP A O 1
ATOM 541 N N . PRO A 1 68 ? 13.858 -3.158 -13.568 1.00 91.69 68 PRO A N 1
ATOM 542 C CA . PRO A 1 68 ? 15.007 -3.010 -14.461 1.00 91.69 68 PRO A CA 1
ATOM 543 C C . PRO A 1 68 ? 15.073 -4.044 -15.592 1.00 91.69 68 PRO A C 1
ATOM 545 O O . PRO A 1 68 ? 15.536 -3.704 -16.679 1.00 91.69 68 PRO A O 1
ATOM 548 N N . GLU A 1 69 ? 14.610 -5.272 -15.356 1.00 92.94 69 GLU A N 1
ATOM 549 C CA . GLU A 1 69 ? 14.736 -6.393 -16.296 1.00 92.94 69 GLU A CA 1
ATOM 550 C C . GLU A 1 69 ? 13.408 -6.692 -17.003 1.00 92.94 69 GLU A C 1
ATOM 552 O O . GLU A 1 69 ? 13.380 -7.010 -18.190 1.00 92.94 69 GLU A O 1
ATOM 557 N N . LEU A 1 70 ? 12.289 -6.553 -16.289 1.00 92.00 70 LEU A N 1
ATOM 558 C CA . LEU A 1 70 ? 10.962 -6.956 -16.761 1.00 92.00 70 LEU A CA 1
ATOM 559 C C . LEU A 1 70 ? 10.138 -5.808 -17.360 1.00 92.00 70 LEU A C 1
ATOM 561 O O . LEU A 1 70 ? 9.042 -6.044 -17.875 1.00 92.00 70 LEU A O 1
ATOM 565 N N . GLY A 1 71 ? 10.636 -4.571 -17.297 1.00 94.38 71 GLY A N 1
ATOM 566 C CA . GLY A 1 71 ? 9.895 -3.387 -17.724 1.00 94.38 71 GLY A CA 1
ATOM 567 C C . GLY A 1 71 ? 8.797 -3.009 -16.727 1.00 94.38 71 GLY A C 1
ATOM 568 O O . GLY A 1 71 ? 8.991 -3.088 -15.520 1.00 94.38 71 GLY A O 1
ATOM 569 N N . TYR A 1 72 ? 7.640 -2.543 -17.200 1.00 96.25 72 TYR A N 1
ATOM 570 C CA . TYR A 1 72 ? 6.525 -2.217 -16.305 1.00 96.25 72 TYR A CA 1
ATOM 571 C C . TYR A 1 72 ? 5.717 -3.470 -15.974 1.00 96.25 72 TYR A C 1
ATOM 573 O O . TYR A 1 72 ? 5.043 -4.020 -16.840 1.00 96.25 72 TYR A O 1
ATOM 581 N N . VAL A 1 73 ? 5.765 -3.887 -14.713 1.00 97.00 73 VAL A N 1
ATOM 582 C CA . VAL A 1 73 ? 5.059 -5.068 -14.200 1.00 97.00 73 VAL A CA 1
ATOM 583 C C . VAL A 1 73 ? 4.425 -4.769 -12.849 1.00 97.00 73 VAL A C 1
ATOM 585 O O . VAL A 1 73 ? 4.862 -3.880 -12.114 1.00 97.00 73 VAL A O 1
ATOM 588 N N . THR A 1 74 ? 3.375 -5.503 -12.506 1.00 97.12 74 THR A N 1
ATOM 589 C CA . THR A 1 74 ? 2.796 -5.469 -11.160 1.00 97.12 74 THR A CA 1
ATOM 590 C C . THR A 1 74 ? 3.672 -6.232 -10.160 1.00 97.12 74 THR A C 1
ATOM 592 O O . THR A 1 74 ? 4.410 -7.139 -10.557 1.00 97.12 74 THR A O 1
ATOM 595 N N . PRO A 1 75 ? 3.600 -5.929 -8.848 1.00 95.00 75 PRO A N 1
ATOM 596 C CA . PRO A 1 75 ? 4.310 -6.699 -7.829 1.00 95.00 75 PRO A CA 1
ATOM 597 C C . PRO A 1 75 ? 3.996 -8.199 -7.865 1.00 95.00 75 PRO A C 1
ATOM 599 O O . PRO A 1 75 ? 4.886 -9.014 -7.622 1.00 95.00 75 PRO A O 1
ATOM 602 N N . LEU A 1 76 ? 2.752 -8.576 -8.186 1.00 95.56 76 LEU A N 1
ATOM 603 C CA . LEU A 1 76 ? 2.374 -9.978 -8.342 1.00 95.56 76 LEU A CA 1
ATOM 604 C C . LEU A 1 76 ? 3.078 -10.623 -9.541 1.00 95.56 76 LEU A C 1
ATOM 606 O O . LEU A 1 76 ? 3.654 -11.698 -9.398 1.00 95.56 76 LEU A O 1
ATOM 610 N N . GLU A 1 77 ? 3.072 -9.973 -10.705 1.00 95.25 77 GLU A N 1
ATOM 611 C CA . GLU A 1 77 ? 3.765 -10.481 -11.895 1.00 95.25 77 GLU A CA 1
ATOM 612 C C . GLU A 1 77 ? 5.275 -10.571 -11.679 1.00 95.25 77 GLU A C 1
ATOM 614 O O . GLU A 1 77 ? 5.879 -11.575 -12.047 1.00 95.25 77 GLU A O 1
ATOM 619 N N . ALA A 1 78 ? 5.879 -9.561 -11.046 1.00 93.88 78 ALA A N 1
ATOM 620 C CA . ALA A 1 78 ? 7.291 -9.580 -10.682 1.00 93.88 78 ALA A CA 1
ATOM 621 C C . ALA A 1 78 ? 7.602 -10.774 -9.770 1.00 93.88 78 ALA A C 1
ATOM 623 O O . ALA A 1 78 ? 8.511 -11.541 -10.067 1.00 93.88 78 ALA A O 1
ATOM 624 N N . ARG A 1 79 ? 6.806 -11.005 -8.713 1.00 91.94 79 ARG A N 1
ATOM 625 C CA . ARG A 1 79 ? 6.970 -12.180 -7.841 1.00 91.94 79 ARG A CA 1
ATOM 626 C C . ARG A 1 79 ? 6.895 -13.487 -8.628 1.00 91.94 79 ARG A C 1
ATOM 628 O O . ARG A 1 79 ? 7.731 -14.353 -8.414 1.00 91.94 79 ARG A O 1
ATOM 635 N N . LEU A 1 80 ? 5.917 -13.636 -9.520 1.00 93.56 80 LEU A N 1
ATOM 636 C CA . LEU A 1 80 ? 5.754 -14.859 -10.313 1.00 93.56 80 LEU A CA 1
ATOM 637 C C . LEU A 1 80 ? 6.916 -15.091 -11.288 1.00 93.56 80 LEU A C 1
ATOM 639 O O . LEU A 1 80 ? 7.277 -16.236 -11.531 1.00 93.56 80 LEU A O 1
ATOM 643 N N . ARG A 1 81 ? 7.505 -14.021 -11.829 1.00 90.19 81 ARG A N 1
ATOM 644 C CA . ARG A 1 81 ? 8.632 -14.089 -12.773 1.00 90.19 81 ARG A CA 1
ATOM 645 C C . ARG A 1 81 ? 9.982 -14.282 -12.080 1.00 90.19 81 ARG A C 1
ATOM 647 O O . ARG A 1 81 ? 10.847 -14.946 -12.636 1.00 90.19 81 ARG A O 1
ATOM 654 N N . TYR A 1 82 ? 10.145 -13.734 -10.876 1.00 86.69 82 TYR A N 1
ATOM 655 C CA . TYR A 1 82 ? 11.363 -13.866 -10.074 1.00 86.69 82 TYR A CA 1
ATOM 656 C C . TYR A 1 82 ? 11.353 -15.042 -9.107 1.00 86.69 82 TYR A C 1
ATOM 658 O O . TYR A 1 82 ? 12.390 -15.320 -8.515 1.00 86.69 82 TYR A O 1
ATOM 666 N N . SER A 1 83 ? 10.227 -15.729 -8.908 1.00 80.19 83 SER A N 1
ATOM 667 C CA . SER A 1 83 ? 10.210 -16.954 -8.116 1.00 80.19 83 SER A CA 1
ATOM 668 C C . SER A 1 83 ? 10.897 -18.077 -8.900 1.00 80.19 83 SER A C 1
ATOM 670 O O . SER A 1 83 ? 10.282 -18.618 -9.822 1.00 80.19 83 SER A O 1
ATOM 672 N N . PRO A 1 84 ? 12.111 -18.529 -8.522 1.00 59.81 84 PRO A N 1
ATOM 673 C CA . PRO A 1 84 ? 12.465 -19.907 -8.807 1.00 59.81 84 PRO A CA 1
ATOM 674 C C . PRO A 1 84 ? 11.409 -20.768 -8.113 1.00 59.81 84 PRO A C 1
ATOM 676 O O . PRO A 1 84 ? 11.060 -20.505 -6.958 1.00 59.81 84 PRO A O 1
ATOM 679 N N . HIS A 1 85 ? 10.864 -21.763 -8.814 1.00 53.22 85 HIS A N 1
ATOM 680 C CA . HIS A 1 85 ? 10.046 -22.801 -8.198 1.00 53.22 85 HIS A CA 1
ATOM 681 C C . HIS A 1 85 ? 10.755 -23.276 -6.924 1.00 53.22 85 HIS A C 1
ATOM 683 O O . HIS A 1 85 ? 11.744 -24.001 -6.990 1.00 53.22 85 HIS A O 1
ATOM 689 N N . THR A 1 86 ? 10.275 -22.860 -5.750 1.00 52.53 86 THR A N 1
ATOM 690 C CA . THR A 1 86 ? 10.604 -23.571 -4.521 1.00 52.53 86 THR A CA 1
ATOM 691 C C . THR A 1 86 ? 9.773 -24.834 -4.594 1.00 52.53 86 THR A C 1
ATOM 693 O O . THR A 1 86 ? 8.635 -24.884 -4.133 1.00 52.53 86 THR A O 1
ATOM 696 N N . THR A 1 87 ? 10.312 -25.828 -5.294 1.00 45.06 87 THR A N 1
ATOM 697 C CA . THR A 1 87 ? 9.850 -27.201 -5.204 1.00 45.06 87 THR A CA 1
ATOM 698 C C . THR A 1 87 ? 10.047 -27.596 -3.748 1.00 45.06 87 THR A C 1
ATOM 700 O O . THR A 1 87 ? 11.158 -27.909 -3.328 1.00 45.06 87 THR A O 1
ATOM 703 N N . LEU A 1 88 ? 8.987 -27.501 -2.945 1.00 45.75 88 LEU A N 1
ATOM 704 C CA . LEU A 1 88 ? 8.921 -28.207 -1.675 1.00 45.75 88 LEU A CA 1
ATOM 705 C C . LEU A 1 88 ? 8.967 -29.693 -2.031 1.00 45.75 88 LEU A C 1
ATOM 707 O O . LEU A 1 88 ? 7.973 -30.262 -2.476 1.00 45.75 88 LEU A O 1
ATOM 711 N N . ALA A 1 89 ? 10.161 -30.275 -1.931 1.00 40.50 89 ALA A N 1
ATOM 712 C CA . ALA A 1 89 ? 10.331 -31.714 -1.899 1.00 40.50 89 ALA A CA 1
ATOM 713 C C . ALA A 1 89 ? 9.514 -32.241 -0.711 1.00 40.50 89 ALA A C 1
ATOM 715 O O . ALA A 1 89 ? 9.741 -31.822 0.427 1.00 40.50 89 ALA A O 1
ATOM 716 N N . ALA A 1 90 ? 8.518 -33.068 -1.023 1.00 40.19 90 ALA A N 1
ATOM 717 C CA . ALA A 1 90 ? 7.786 -33.888 -0.066 1.00 40.19 90 ALA A CA 1
ATOM 718 C C . ALA A 1 90 ? 8.578 -35.163 0.243 1.00 40.19 90 ALA A C 1
ATOM 720 O O . ALA A 1 90 ? 9.309 -35.625 -0.666 1.00 40.19 90 ALA A O 1
#

Foldseek 3Di:
DDCPPLVVVCVVCVVDDPVVVVVVVVVVVVVLCVVLHDDDDPDPVRVVVSSVCCVPPVQQPPDWDQDPPPGTDGNVVVCVVPDDPPPPDD